Protein AF-W1YSQ4-F1 (afdb_monomer)

Sequence (67 aa):
GADAIYLGGKGFNARAHAANFGIEELAEAIRLAHILDVSVYVTVNILIGDSELKDLEAYLKDLERIG

Solvent-accessible surface area (backbone atoms only — not comparable to full-atom values): 4047 Å² total; per-residue (Å²): 135,74,65,60,48,80,47,50,46,68,56,59,34,80,63,72,85,50,98,43,38,50,72,71,56,44,30,53,50,42,54,57,31,52,76,71,69,22,47,77,44,76,48,75,66,54,92,78,54,84,87,45,50,67,59,49,53,51,51,52,53,52,52,59,73,49,100

Nearest PDB structures (foldseek):
  4u2q-assembly1_C  TM=4.646E-01  e=8.017E-01  Rattus norvegicus
  4u1w-assembly1_C  TM=4.900E-01  e=2.085E+00  Rattus norvegicus
  7s1p-assembly1_A  TM=5.124E-01  e=5.420E+00  Homo sapiens
  7e8h-assembly1_L  TM=3.835E-01  e=8.741E+00  Homo sapiens

InterPro domains:
  IPR001539 Peptidase U32 [PTHR30217] (1-67)
  IPR060007 Peptidase family U32, N-terminal domain [PF01136] (1-67)

Organism: NCBI:txid408170

Secondary structure (DSSP, 8-state):
--SEEEE-BSSS-S-TTS-PBPHHHHHHHHHHHHHTT-EEE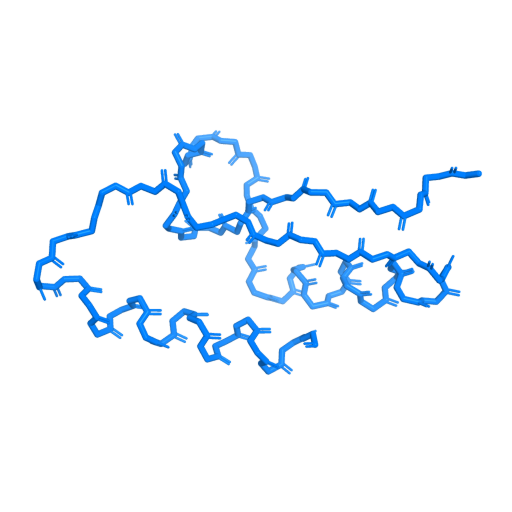E---S---GGGHHHHHHHHHHHHHH-

Radius of gyration: 12.46 Å; Cα contacts (8 Å, |Δi|>4): 71; chains: 1; bounding box: 30×21×34 Å

Mean predicted aligned error: 4.13 Å

Structure (mmCIF, N/CA/C/O backbone):
data_AF-W1YSQ4-F1
#
_entry.id   AF-W1YSQ4-F1
#
loop_
_atom_site.group_PDB
_atom_site.id
_atom_site.type_symbol
_atom_site.label_atom_id
_atom_site.label_alt_id
_atom_site.label_comp_id
_atom_site.label_asym_id
_atom_site.label_entity_id
_atom_site.label_seq_id
_atom_site.pdbx_PDB_ins_code
_atom_site.Cartn_x
_atom_site.Cartn_y
_atom_site.Cartn_z
_atom_site.occupancy
_atom_site.B_iso_or_equiv
_atom_site.auth_seq_id
_atom_site.auth_comp_id
_atom_s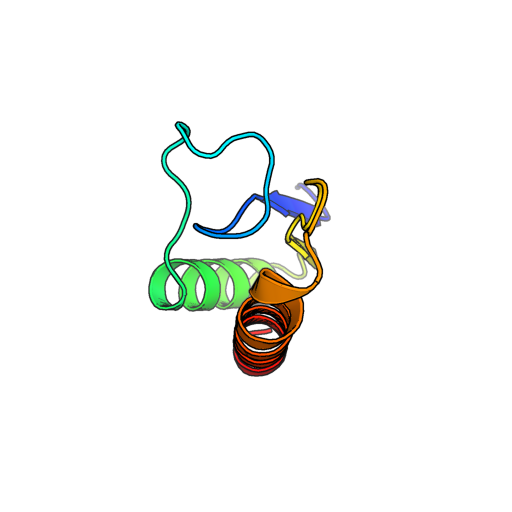ite.auth_asym_id
_atom_site.auth_atom_id
_atom_site.pdbx_PDB_model_num
ATOM 1 N N . GLY A 1 1 ? -18.923 3.558 11.731 1.00 64.31 1 GLY A N 1
ATOM 2 C CA . GLY A 1 1 ? -17.746 4.163 11.076 1.00 64.31 1 GLY A CA 1
ATOM 3 C C . GLY A 1 1 ? -17.522 3.448 9.762 1.00 64.31 1 GLY A C 1
ATOM 4 O O . GLY A 1 1 ? -18.416 2.714 9.367 1.00 64.31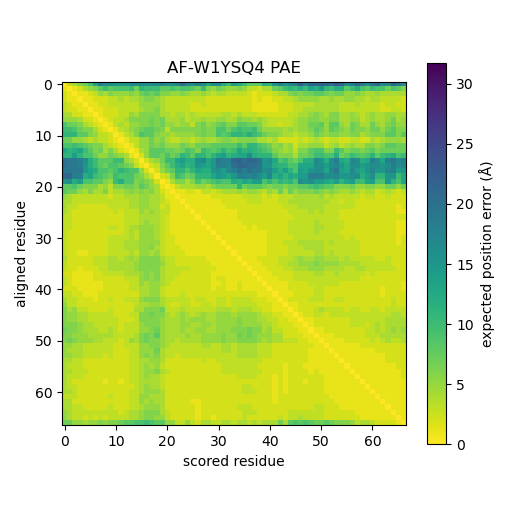 1 GLY A O 1
ATOM 5 N N . ALA A 1 2 ? -16.395 3.667 9.086 1.00 84.00 2 ALA A N 1
ATOM 6 C CA . ALA A 1 2 ? -15.971 2.799 7.985 1.00 84.00 2 ALA A CA 1
ATOM 7 C C . ALA A 1 2 ? -15.225 1.586 8.557 1.00 84.00 2 ALA A C 1
ATOM 9 O O . ALA A 1 2 ? -14.455 1.769 9.492 1.00 84.00 2 ALA A O 1
ATOM 10 N N . ASP A 1 3 ? -15.429 0.398 7.988 1.00 91.94 3 ASP A N 1
ATOM 11 C CA . ASP A 1 3 ? -14.758 -0.841 8.425 1.00 91.94 3 ASP A CA 1
ATOM 12 C C . ASP A 1 3 ? -13.448 -1.098 7.656 1.00 91.94 3 ASP A C 1
ATOM 14 O O . ASP A 1 3 ? -12.624 -1.926 8.043 1.00 91.94 3 ASP A O 1
ATOM 18 N N . ALA A 1 4 ? -13.233 -0.368 6.554 1.00 94.75 4 ALA A N 1
ATOM 19 C CA . ALA A 1 4 ? -12.019 -0.450 5.756 1.00 94.75 4 ALA A CA 1
ATOM 20 C C . ALA A 1 4 ? -11.689 0.852 5.010 1.00 94.75 4 ALA A C 1
ATOM 22 O O . ALA A 1 4 ? -12.574 1.655 4.700 1.00 94.75 4 ALA A O 1
ATOM 23 N N . ILE A 1 5 ? -10.413 1.016 4.657 1.00 91.69 5 ILE A N 1
ATOM 24 C CA . ILE A 1 5 ? -9.877 2.107 3.839 1.00 91.69 5 ILE A CA 1
ATOM 25 C C . ILE A 1 5 ? -9.131 1.512 2.640 1.00 91.69 5 ILE A C 1
ATOM 27 O O . ILE A 1 5 ? -8.340 0.584 2.785 1.00 91.69 5 ILE A O 1
ATOM 31 N N . TYR A 1 6 ? -9.361 2.084 1.456 1.00 90.19 6 TYR A N 1
ATOM 32 C CA . TYR A 1 6 ? -8.673 1.732 0.214 1.00 90.19 6 TYR A CA 1
ATOM 33 C C . TYR A 1 6 ? -7.859 2.926 -0.262 1.00 90.19 6 TYR A C 1
ATOM 35 O O . TYR A 1 6 ? -8.399 4.023 -0.416 1.00 90.19 6 TYR A O 1
ATOM 43 N N . LEU A 1 7 ? -6.570 2.719 -0.505 1.00 87.94 7 LEU A N 1
ATOM 44 C CA . LEU A 1 7 ? -5.653 3.801 -0.843 1.00 87.94 7 LEU A CA 1
ATOM 45 C C . LEU A 1 7 ? -4.541 3.338 -1.791 1.00 87.94 7 LEU A C 1
ATOM 47 O O . LEU A 1 7 ? -4.242 2.150 -1.903 1.00 87.94 7 LEU A O 1
ATOM 51 N N . GLY A 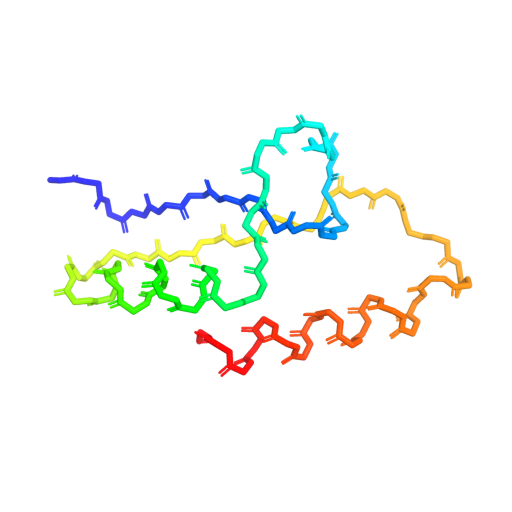1 8 ? -3.950 4.293 -2.506 1.00 84.44 8 GLY A N 1
ATOM 52 C CA . GLY A 1 8 ? -2.792 4.066 -3.369 1.00 84.44 8 GLY A CA 1
ATOM 53 C C . GLY A 1 8 ? -1.516 4.572 -2.702 1.00 84.44 8 GLY A C 1
ATOM 54 O O . GLY A 1 8 ? -1.508 5.665 -2.132 1.00 84.44 8 GLY A O 1
ATOM 55 N N . GLY A 1 9 ? -0.437 3.791 -2.772 1.00 81.44 9 GLY A N 1
ATOM 56 C CA . GLY A 1 9 ? 0.896 4.282 -2.413 1.00 81.44 9 GLY A CA 1
ATOM 57 C C . GLY A 1 9 ? 1.535 5.082 -3.547 1.00 81.44 9 GLY A C 1
ATOM 58 O O . GLY A 1 9 ? 0.916 5.328 -4.574 1.00 81.44 9 GLY A O 1
ATOM 59 N N . LYS A 1 10 ? 2.787 5.519 -3.404 1.00 79.06 10 LYS A N 1
ATOM 60 C CA . LYS A 1 10 ? 3.480 6.247 -4.490 1.00 79.06 10 LYS A CA 1
ATOM 61 C C . LYS A 1 10 ? 3.809 5.390 -5.721 1.00 79.06 10 LYS A C 1
ATOM 63 O O . LYS A 1 10 ? 3.987 5.952 -6.797 1.00 79.06 10 LYS A O 1
ATOM 68 N N . GLY A 1 11 ? 3.876 4.066 -5.577 1.00 82.25 11 GLY A N 1
ATOM 69 C CA . GLY A 1 11 ? 4.213 3.129 -6.653 1.00 82.25 11 GLY A CA 1
ATOM 70 C C . GLY A 1 11 ? 3.025 2.301 -7.147 1.00 82.25 11 GLY A C 1
ATOM 71 O O . GLY A 1 11 ? 2.013 2.165 -6.460 1.00 82.25 11 GLY A O 1
ATOM 72 N N . PHE A 1 12 ? 3.177 1.742 -8.349 1.00 86.75 12 PHE A N 1
ATOM 73 C CA . PHE A 1 12 ? 2.370 0.650 -8.909 1.00 86.75 12 PHE A CA 1
ATOM 74 C C . PHE A 1 12 ? 0.837 0.815 -8.891 1.00 86.75 12 PHE A C 1
ATOM 76 O O . PHE A 1 12 ? 0.101 -0.172 -8.883 1.00 86.75 12 PHE A O 1
ATOM 83 N N . ASN A 1 13 ? 0.328 2.048 -8.946 1.00 81.00 13 ASN A N 1
ATOM 84 C CA . ASN A 1 13 ? -1.104 2.326 -9.064 1.00 81.00 13 ASN A CA 1
ATOM 85 C C . ASN A 1 13 ? -1.413 3.320 -10.188 1.00 81.00 13 ASN A C 1
ATOM 87 O O . ASN A 1 13 ? -0.614 4.193 -10.525 1.00 81.00 13 ASN A O 1
ATOM 91 N N . ALA A 1 14 ? -2.609 3.195 -10.761 1.00 74.69 14 ALA A N 1
ATOM 92 C CA . ALA A 1 14 ? -3.018 3.960 -11.937 1.00 74.69 14 ALA A CA 1
ATOM 93 C C . ALA A 1 14 ? -3.303 5.450 -11.652 1.00 74.69 14 ALA A C 1
ATOM 95 O O . ALA A 1 14 ? -3.448 6.239 -12.584 1.00 74.69 14 ALA A O 1
ATOM 96 N N . ARG A 1 15 ? -3.385 5.864 -10.378 1.00 72.31 15 ARG A N 1
ATOM 97 C CA . ARG A 1 15 ? -3.604 7.261 -9.965 1.00 72.31 15 ARG A CA 1
ATOM 98 C C . ARG A 1 15 ? -2.303 7.903 -9.480 1.00 72.31 15 ARG A C 1
ATOM 100 O O . ARG A 1 15 ? -2.265 8.531 -8.427 1.00 72.31 15 ARG A O 1
ATOM 107 N N . ALA A 1 16 ? -1.254 7.816 -10.295 1.00 59.25 16 ALA A N 1
ATOM 108 C CA . ALA A 1 16 ? 0.075 8.359 -9.995 1.00 59.25 16 ALA A CA 1
ATOM 109 C C . ALA A 1 16 ? 0.113 9.887 -9.736 1.00 59.25 16 ALA A C 1
ATOM 111 O O . ALA A 1 16 ? 1.066 10.379 -9.142 1.00 59.25 16 ALA A O 1
ATOM 112 N N . HIS A 1 17 ? -0.916 10.637 -10.155 1.00 57.44 17 HIS A N 1
ATOM 113 C CA . HIS A 1 17 ? -1.013 12.097 -9.983 1.00 57.44 17 HIS A CA 1
ATOM 114 C C . HIS A 1 17 ? -1.876 12.551 -8.794 1.00 57.44 17 HIS A C 1
ATOM 116 O O . HIS A 1 17 ? -2.006 13.753 -8.565 1.00 57.44 17 HIS A O 1
ATOM 122 N N . ALA A 1 18 ? -2.490 11.627 -8.049 1.00 61.22 18 ALA A N 1
ATOM 123 C CA . ALA A 1 18 ? -3.099 11.967 -6.767 1.00 61.22 18 ALA A CA 1
ATOM 124 C C . ALA A 1 18 ? -1.995 12.146 -5.708 1.00 61.22 18 ALA A C 1
ATOM 126 O O . ALA A 1 18 ? -0.884 11.647 -5.884 1.00 61.22 18 ALA A O 1
ATOM 127 N N . ALA A 1 19 ? -2.279 12.866 -4.619 1.00 59.97 19 ALA A N 1
ATOM 128 C CA . ALA A 1 19 ? -1.379 12.971 -3.470 1.00 59.97 19 ALA A CA 1
ATOM 129 C C . ALA A 1 19 ? -1.220 11.588 -2.807 1.00 59.97 19 ALA A C 1
ATOM 131 O O . ALA A 1 19 ? -1.926 11.253 -1.862 1.00 59.97 19 ALA A O 1
ATOM 132 N N . ASN A 1 20 ? -0.355 10.756 -3.380 1.00 69.31 20 ASN A N 1
ATOM 133 C CA . ASN A 1 20 ? -0.130 9.390 -2.945 1.00 69.31 20 ASN A CA 1
ATOM 134 C C . ASN A 1 20 ? 0.834 9.368 -1.760 1.00 69.31 20 ASN A C 1
ATOM 136 O O . ASN A 1 20 ? 1.853 10.065 -1.756 1.00 69.31 20 ASN A O 1
ATOM 140 N N . PHE A 1 21 ? 0.522 8.519 -0.786 1.00 77.94 21 PHE A N 1
ATOM 141 C CA . PHE A 1 21 ? 1.297 8.378 0.438 1.00 77.94 21 PHE A CA 1
ATOM 142 C C . PHE A 1 21 ? 2.646 7.701 0.159 1.00 77.94 21 PHE A C 1
ATOM 144 O O . PHE A 1 21 ? 2.731 6.683 -0.540 1.00 77.94 21 PHE A O 1
ATOM 151 N N . GLY A 1 22 ? 3.715 8.287 0.697 1.00 87.12 22 GLY A N 1
ATOM 152 C CA . GLY A 1 22 ? 5.005 7.623 0.847 1.00 87.12 22 GLY A CA 1
ATOM 153 C C . GLY A 1 22 ? 4.939 6.490 1.868 1.00 87.12 22 GLY A C 1
ATOM 154 O O . GLY A 1 22 ? 3.934 6.317 2.553 1.00 87.12 22 GLY A O 1
ATOM 155 N N . ILE A 1 23 ? 6.016 5.713 1.979 1.00 89.94 23 ILE A N 1
ATOM 156 C CA . ILE A 1 23 ? 6.017 4.536 2.852 1.00 89.94 23 ILE A CA 1
ATOM 157 C C . ILE A 1 23 ? 5.862 4.904 4.334 1.00 89.94 23 ILE A C 1
ATOM 159 O O . ILE A 1 23 ? 5.124 4.230 5.048 1.00 89.94 23 ILE A O 1
ATOM 163 N N . GLU A 1 24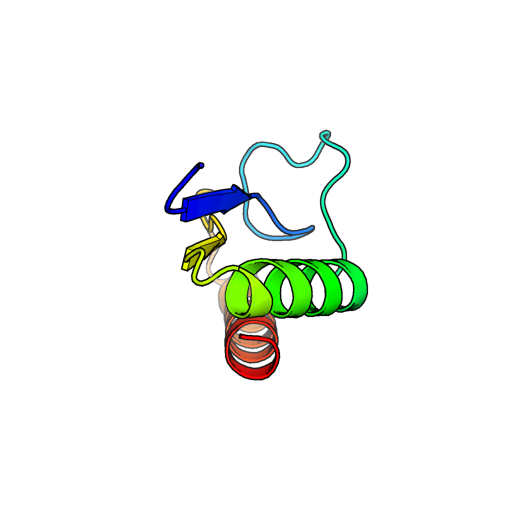 ? 6.470 6.005 4.793 1.00 91.62 24 GLU A N 1
ATOM 164 C CA . GLU A 1 24 ? 6.311 6.444 6.184 1.00 91.62 24 GLU A CA 1
ATOM 165 C C . GLU A 1 24 ? 4.893 6.955 6.466 1.00 91.62 24 GLU A C 1
ATOM 167 O O . GLU A 1 24 ? 4.329 6.686 7.525 1.00 91.62 24 GLU A O 1
ATOM 172 N N . GLU A 1 25 ? 4.290 7.661 5.507 1.00 91.12 25 GLU A N 1
ATOM 173 C CA . GLU A 1 25 ? 2.923 8.171 5.641 1.00 91.12 25 GLU A CA 1
ATOM 174 C C . GLU A 1 25 ? 1.898 7.026 5.622 1.00 91.12 25 GLU A C 1
ATOM 176 O O . GLU A 1 25 ? 0.925 7.057 6.374 1.00 91.12 25 GLU A O 1
ATOM 181 N N . LEU A 1 26 ? 2.142 5.990 4.808 1.00 91.81 26 LEU A N 1
ATOM 182 C CA . LEU A 1 26 ? 1.357 4.756 4.805 1.00 91.81 26 LEU A CA 1
ATOM 183 C C . LEU A 1 26 ? 1.434 4.043 6.153 1.00 91.81 26 LEU A C 1
ATOM 185 O O . LEU A 1 26 ? 0.398 3.656 6.683 1.00 91.81 26 LEU A O 1
ATOM 189 N N . ALA A 1 27 ? 2.634 3.901 6.719 1.00 94.38 27 ALA A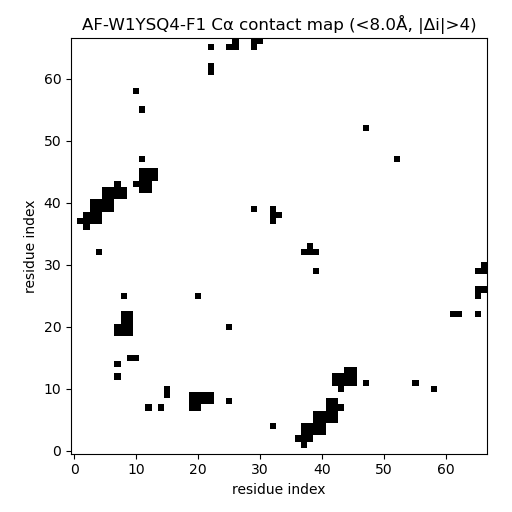 N 1
ATOM 190 C CA . ALA A 1 27 ? 2.826 3.239 8.007 1.00 94.38 27 ALA A CA 1
ATOM 191 C C . ALA A 1 27 ? 2.036 3.940 9.124 1.00 94.38 27 ALA A C 1
ATOM 193 O O . ALA A 1 27 ? 1.366 3.291 9.928 1.00 94.38 27 ALA A O 1
ATOM 194 N N . GLU A 1 28 ? 2.057 5.274 9.141 1.00 94.62 28 GLU A N 1
ATOM 195 C CA . GLU A 1 28 ? 1.281 6.054 10.103 1.00 94.62 28 GLU A CA 1
ATOM 196 C C . GLU A 1 28 ? -0.232 5.916 9.873 1.00 94.62 28 GLU A C 1
ATOM 198 O O . GLU A 1 28 ? -0.986 5.717 10.827 1.00 94.62 28 GLU A O 1
ATOM 203 N N . ALA A 1 29 ? -0.687 5.955 8.617 1.00 92.81 29 ALA A N 1
ATOM 204 C CA . ALA A 1 29 ? -2.096 5.757 8.283 1.00 92.81 29 ALA A CA 1
ATOM 205 C C . ALA A 1 29 ? -2.603 4.364 8.700 1.00 92.81 29 ALA A C 1
ATOM 207 O O . ALA A 1 29 ? -3.684 4.258 9.281 1.00 92.81 29 ALA A O 1
ATOM 208 N N . ILE A 1 30 ? -1.812 3.312 8.458 1.00 94.81 30 ILE A N 1
ATOM 209 C CA . ILE A 1 30 ? -2.117 1.933 8.863 1.00 94.81 30 ILE A CA 1
ATOM 210 C C . ILE A 1 30 ? -2.219 1.837 10.385 1.00 94.81 30 ILE A C 1
ATOM 212 O O . ILE A 1 30 ? -3.213 1.335 10.911 1.00 94.81 30 ILE A O 1
ATOM 216 N N . ARG A 1 31 ? -1.240 2.390 11.110 1.00 95.81 31 ARG A N 1
ATOM 217 C CA . ARG A 1 31 ? -1.241 2.409 12.577 1.00 95.81 31 ARG A CA 1
ATOM 218 C C . ARG A 1 31 ? -2.508 3.061 13.135 1.00 95.81 31 ARG A C 1
ATOM 220 O O . ARG A 1 31 ? -3.112 2.531 14.065 1.00 95.81 31 ARG A O 1
ATOM 227 N N . LEU A 1 32 ? -2.915 4.200 12.576 1.00 95.25 32 LEU A N 1
ATOM 228 C CA . LEU A 1 32 ? -4.124 4.912 12.996 1.00 95.25 32 LEU A CA 1
ATOM 229 C C . LEU A 1 32 ? -5.404 4.129 12.677 1.00 95.25 32 LEU A C 1
ATOM 231 O O . LEU A 1 32 ? -6.305 4.083 13.513 1.00 95.25 32 LEU A O 1
ATOM 235 N N . ALA A 1 33 ? -5.482 3.500 11.503 1.00 95.38 33 ALA A N 1
ATOM 236 C CA . ALA A 1 33 ? -6.628 2.684 11.109 1.00 95.38 33 ALA A CA 1
ATOM 237 C C . ALA A 1 33 ? -6.794 1.455 12.018 1.00 95.38 33 ALA A C 1
ATOM 239 O O . ALA A 1 33 ? -7.892 1.202 12.511 1.00 95.38 33 ALA A O 1
ATOM 240 N N . HIS A 1 34 ? -5.702 0.752 12.331 1.00 95.06 34 HIS A N 1
ATOM 241 C CA . HIS A 1 34 ? -5.739 -0.435 13.190 1.00 95.06 34 HIS A CA 1
ATOM 242 C C . HIS A 1 34 ? -6.135 -0.120 14.643 1.00 95.06 34 HIS A C 1
ATOM 244 O O . HIS A 1 34 ? -6.801 -0.933 15.276 1.00 95.06 34 HIS A O 1
ATOM 250 N N . ILE A 1 35 ? -5.813 1.071 15.172 1.00 96.25 35 ILE A N 1
ATOM 251 C CA . ILE A 1 35 ? -6.316 1.524 16.489 1.00 96.25 35 ILE A CA 1
ATOM 252 C C . ILE A 1 35 ? -7.852 1.608 16.506 1.00 96.25 35 ILE A C 1
ATOM 254 O O . ILE A 1 35 ? -8.472 1.436 17.555 1.00 96.25 35 ILE A O 1
ATOM 258 N N . LEU A 1 36 ? -8.460 1.882 15.352 1.00 95.94 36 LEU A N 1
ATOM 259 C CA . LEU A 1 36 ? -9.904 2.000 15.175 1.00 95.94 36 LEU A CA 1
ATOM 260 C C . LEU A 1 36 ? -10.561 0.693 14.695 1.00 95.94 36 LEU A C 1
ATOM 262 O O . LEU A 1 36 ? -11.747 0.724 14.374 1.00 95.94 36 LEU A O 1
ATOM 266 N N . ASP A 1 37 ? -9.817 -0.420 14.650 1.00 95.69 37 ASP A N 1
ATOM 267 C CA . ASP A 1 37 ? -10.258 -1.720 14.109 1.00 95.69 37 ASP A CA 1
ATOM 268 C C . ASP A 1 37 ? -10.708 -1.641 12.634 1.00 95.69 37 ASP A C 1
ATOM 270 O O . ASP A 1 37 ? -11.631 -2.318 12.188 1.00 95.69 37 ASP A O 1
ATOM 274 N N . VAL A 1 38 ? -10.055 -0.763 11.863 1.00 97.56 38 VAL A N 1
ATOM 275 C CA . VAL A 1 38 ? -10.345 -0.517 10.445 1.00 97.56 38 VAL A CA 1
ATOM 276 C C . VAL A 1 38 ? -9.278 -1.175 9.578 1.00 97.56 38 VAL A C 1
ATOM 278 O O . VAL A 1 38 ? -8.088 -0.903 9.733 1.00 97.56 38 VAL A O 1
ATOM 281 N N . SER A 1 39 ? -9.700 -2.000 8.620 1.00 95.69 39 SER A N 1
ATOM 282 C CA . SER A 1 39 ? -8.790 -2.668 7.679 1.00 95.69 39 SER A CA 1
ATOM 283 C C . SER A 1 39 ? -8.221 -1.700 6.637 1.00 95.69 39 SER A C 1
ATOM 285 O O . SER A 1 39 ? -8.913 -0.786 6.188 1.00 95.69 39 SER A O 1
ATOM 287 N N . VAL A 1 40 ? -6.986 -1.918 6.183 1.00 94.69 40 VAL A N 1
ATOM 288 C CA . VAL A 1 40 ? -6.356 -1.092 5.139 1.00 94.69 40 VAL A CA 1
ATOM 289 C C . VAL A 1 40 ? -5.982 -1.938 3.928 1.00 94.69 40 VAL A C 1
ATOM 291 O O . VAL A 1 40 ? -5.328 -2.968 4.053 1.00 94.69 40 VAL A O 1
ATOM 294 N N . TYR A 1 41 ? -6.371 -1.475 2.740 1.00 93.81 41 TYR A N 1
ATOM 295 C CA . TYR A 1 41 ? -6.067 -2.111 1.462 1.00 93.81 41 TYR A CA 1
ATOM 296 C C . TYR A 1 41 ? -5.282 -1.156 0.562 1.00 93.81 41 TYR A C 1
ATOM 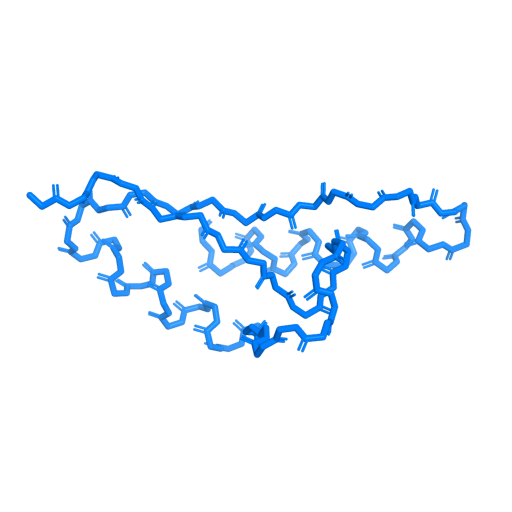298 O O . TYR A 1 41 ? -5.771 -0.083 0.193 1.00 93.81 41 TYR A O 1
ATOM 306 N N . VAL A 1 42 ? -4.074 -1.570 0.175 1.00 92.19 42 VAL A N 1
ATOM 307 C CA . VAL A 1 42 ? -3.207 -0.814 -0.738 1.00 92.19 42 VAL A CA 1
ATOM 308 C C . VAL A 1 42 ? -3.328 -1.374 -2.151 1.00 92.19 42 VAL A C 1
ATOM 310 O O . VAL A 1 42 ? -3.155 -2.570 -2.377 1.00 92.19 42 VAL A O 1
ATOM 313 N N . THR A 1 43 ? -3.640 -0.518 -3.123 1.00 91.00 43 THR A N 1
ATOM 314 C CA . THR A 1 43 ? -3.838 -0.953 -4.511 1.00 91.00 43 THR A CA 1
ATOM 315 C C . THR A 1 43 ? -2.525 -1.060 -5.281 1.00 91.00 43 THR A C 1
ATOM 317 O O . THR A 1 43 ? -1.781 -0.084 -5.362 1.00 91.00 43 THR A O 1
ATOM 320 N N . VAL A 1 44 ? -2.330 -2.197 -5.951 1.00 91.81 44 VAL A N 1
ATOM 321 C CA . VAL A 1 44 ? -1.296 -2.433 -6.969 1.00 91.81 44 VAL A CA 1
ATOM 322 C C . VAL A 1 44 ? -2.023 -2.809 -8.262 1.00 91.81 44 VAL A C 1
ATOM 324 O O . VAL A 1 44 ? -2.491 -3.936 -8.399 1.00 91.81 44 VAL A O 1
ATOM 327 N N . ASN A 1 45 ? -2.255 -1.848 -9.159 1.00 90.94 45 ASN A 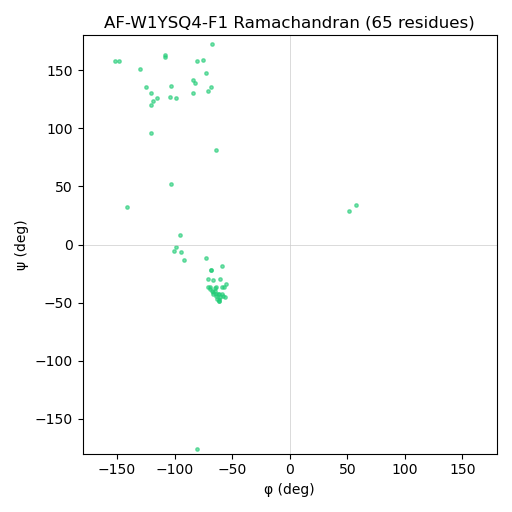N 1
ATOM 328 C CA . ASN A 1 45 ? -3.229 -2.001 -10.253 1.00 90.94 45 ASN A CA 1
ATOM 329 C C . ASN A 1 45 ? -2.804 -1.398 -11.602 1.00 90.94 45 ASN A C 1
ATOM 331 O O . ASN A 1 45 ? -3.653 -0.946 -12.373 1.00 90.94 45 ASN A O 1
ATOM 335 N N . ILE A 1 46 ? -1.505 -1.402 -11.897 1.00 90.19 46 ILE A N 1
ATOM 336 C CA . ILE A 1 46 ? -0.978 -1.080 -13.232 1.00 90.19 46 ILE A CA 1
ATOM 337 C C . ILE A 1 46 ? -0.439 -2.329 -13.924 1.00 90.19 46 ILE A C 1
ATOM 339 O O . ILE A 1 46 ? -0.181 -3.344 -13.281 1.00 90.19 46 ILE A O 1
ATOM 343 N N . LEU A 1 47 ? -0.260 -2.243 -15.243 1.00 92.00 47 LEU A N 1
ATOM 344 C CA . LEU A 1 47 ? 0.540 -3.220 -15.976 1.00 92.00 47 LEU A CA 1
ATOM 345 C C . LEU A 1 47 ? 2.006 -3.060 -15.565 1.00 92.00 47 LEU A C 1
ATOM 347 O O . LEU A 1 47 ? 2.489 -1.934 -15.477 1.00 92.00 47 LEU A O 1
ATOM 351 N N . ILE A 1 48 ? 2.679 -4.180 -15.316 1.00 92.12 48 ILE A N 1
ATOM 352 C CA . ILE A 1 48 ? 4.053 -4.223 -14.811 1.00 92.12 48 ILE A CA 1
ATOM 353 C C . ILE A 1 48 ? 4.906 -4.930 -15.855 1.00 92.12 48 ILE A C 1
ATOM 355 O O . ILE A 1 48 ? 4.582 -6.050 -16.255 1.00 92.12 48 ILE A O 1
ATOM 359 N N . GLY A 1 49 ? 5.962 -4.269 -16.321 1.00 94.19 49 GLY A N 1
ATOM 360 C CA . GLY A 1 49 ? 6.929 -4.866 -17.233 1.00 94.19 49 GLY A CA 1
ATOM 361 C C . GLY A 1 49 ? 7.953 -5.740 -16.508 1.00 94.19 49 GLY A C 1
ATOM 362 O O . GLY A 1 49 ? 8.238 -5.547 -15.327 1.00 94.19 49 GLY A O 1
ATOM 363 N N . ASP A 1 50 ? 8.583 -6.664 -17.237 1.00 96.00 50 ASP A N 1
ATOM 364 C CA . ASP A 1 50 ? 9.592 -7.585 -16.688 1.00 96.00 50 ASP A CA 1
ATOM 365 C C . ASP A 1 50 ? 10.754 -6.859 -15.986 1.00 96.00 50 ASP A C 1
ATOM 367 O O . ASP A 1 50 ? 11.281 -7.332 -14.978 1.00 96.00 50 ASP A O 1
ATOM 371 N N . SER A 1 51 ? 11.143 -5.682 -16.488 1.00 96.06 51 SER A N 1
ATOM 372 C CA . SER A 1 51 ? 12.196 -4.850 -15.892 1.00 96.06 51 SER A CA 1
ATOM 373 C C . SER A 1 51 ? 11.813 -4.243 -14.540 1.00 96.06 51 SER A C 1
ATOM 375 O O . SER A 1 51 ? 12.702 -3.898 -13.769 1.00 96.06 51 SER A O 1
ATOM 377 N N . GLU A 1 52 ? 10.518 -4.120 -14.249 1.00 94.69 52 GLU A N 1
ATOM 378 C CA . GLU A 1 52 ? 9.980 -3.492 -13.035 1.00 94.69 52 GLU A CA 1
ATOM 379 C C . GLU A 1 52 ? 9.686 -4.520 -11.931 1.00 94.69 52 GLU A C 1
ATOM 381 O O . GLU A 1 52 ? 9.374 -4.144 -10.804 1.00 94.69 52 GLU A O 1
ATOM 386 N N . LEU A 1 53 ? 9.811 -5.825 -12.211 1.00 95.44 53 LEU A N 1
ATOM 387 C CA . LEU A 1 53 ? 9.490 -6.890 -11.250 1.00 95.44 53 LEU A CA 1
ATOM 388 C C . LEU A 1 53 ? 10.314 -6.806 -9.959 1.00 95.44 53 LEU A C 1
ATOM 390 O O . LEU A 1 53 ? 9.789 -7.078 -8.882 1.00 95.44 53 LEU A O 1
ATOM 394 N N . LYS A 1 54 ? 11.588 -6.407 -10.052 1.00 96.38 54 LYS A N 1
ATOM 395 C CA . LYS A 1 54 ? 12.444 -6.226 -8.867 1.00 96.38 54 LYS A CA 1
ATOM 396 C C . LYS A 1 54 ? 11.978 -5.062 -7.998 1.00 96.38 54 LYS A C 1
ATOM 398 O O . LYS A 1 54 ? 11.980 -5.176 -6.775 1.00 96.38 54 LYS A O 1
ATOM 403 N N . ASP A 1 55 ? 11.559 -3.971 -8.629 1.00 94.12 55 ASP A N 1
ATOM 404 C CA . ASP A 1 55 ? 11.061 -2.788 -7.928 1.00 94.12 55 ASP A CA 1
ATOM 405 C C . ASP A 1 55 ? 9.688 -3.069 -7.306 1.00 94.12 55 ASP A C 1
ATOM 407 O O . ASP A 1 55 ? 9.421 -2.649 -6.180 1.00 94.12 55 ASP A O 1
ATOM 411 N N . LEU A 1 56 ? 8.843 -3.849 -7.992 1.00 94.44 56 LEU A N 1
ATOM 412 C CA . LEU A 1 56 ? 7.586 -4.345 -7.440 1.00 94.44 56 LEU A CA 1
ATOM 413 C C . LEU A 1 56 ? 7.836 -5.220 -6.211 1.00 94.44 56 LEU A C 1
ATOM 415 O O . LEU A 1 56 ? 7.187 -5.026 -5.189 1.00 94.44 56 LEU A O 1
ATOM 419 N N . GLU A 1 57 ? 8.760 -6.179 -6.293 1.00 95.81 57 GLU A N 1
ATOM 420 C CA . GLU A 1 57 ? 9.089 -7.056 -5.167 1.00 95.81 57 GLU A CA 1
ATOM 421 C C . GLU A 1 57 ? 9.556 -6.244 -3.952 1.00 95.81 57 GLU A C 1
ATOM 423 O O . GLU A 1 57 ? 9.103 -6.490 -2.834 1.00 95.81 57 GLU A O 1
ATOM 428 N N . ALA A 1 58 ? 10.425 -5.252 -4.166 1.00 95.25 58 ALA A N 1
ATOM 429 C CA . ALA A 1 58 ? 10.862 -4.345 -3.110 1.00 95.25 58 ALA A CA 1
ATOM 430 C C . ALA A 1 58 ? 9.683 -3.564 -2.510 1.00 95.25 58 ALA A C 1
ATOM 432 O O . ALA A 1 58 ? 9.535 -3.518 -1.291 1.00 95.25 58 ALA A O 1
ATOM 433 N N . TYR A 1 59 ? 8.801 -3.027 -3.356 1.00 93.81 59 TYR A N 1
ATOM 434 C CA . TYR A 1 59 ? 7.616 -2.298 -2.913 1.00 93.81 59 TYR A CA 1
ATOM 435 C C . TYR A 1 59 ? 6.652 -3.172 -2.098 1.00 93.81 59 TYR A C 1
ATOM 437 O O . TYR A 1 59 ? 6.160 -2.740 -1.058 1.00 93.81 59 TYR A O 1
ATOM 445 N N . LEU A 1 60 ? 6.407 -4.415 -2.519 1.00 94.19 60 LEU A N 1
ATOM 446 C CA . LEU A 1 60 ? 5.548 -5.348 -1.785 1.00 94.19 60 LEU A CA 1
ATOM 447 C C . LEU A 1 60 ? 6.138 -5.716 -0.417 1.00 94.19 60 LEU A C 1
ATOM 449 O O . LEU A 1 60 ? 5.397 -5.762 0.561 1.00 94.19 60 LEU A O 1
ATOM 453 N N . LYS A 1 61 ? 7.460 -5.912 -0.327 1.00 96.06 61 LYS A N 1
ATOM 454 C CA . LYS A 1 61 ? 8.155 -6.137 0.956 1.00 96.06 61 LYS A CA 1
ATOM 455 C C . LYS A 1 61 ? 8.074 -4.925 1.877 1.00 96.06 61 LYS A C 1
ATOM 457 O O . LYS A 1 61 ? 7.960 -5.073 3.090 1.00 96.06 61 LYS A O 1
ATOM 462 N N . ASP A 1 62 ? 8.132 -3.723 1.312 1.00 94.38 62 ASP A N 1
ATOM 463 C CA . ASP A 1 62 ? 7.928 -2.503 2.081 1.00 94.38 62 ASP A CA 1
ATOM 464 C C . ASP A 1 62 ?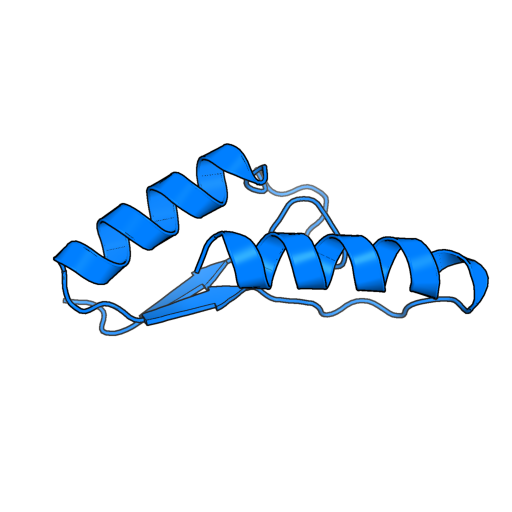 6.507 -2.424 2.646 1.00 94.38 62 ASP A C 1
ATOM 466 O O . ASP A 1 62 ? 6.364 -2.095 3.821 1.00 94.38 62 ASP A O 1
ATOM 470 N N . LEU A 1 63 ? 5.483 -2.776 1.858 1.00 93.69 63 LEU A N 1
ATOM 471 C CA . LEU A 1 63 ? 4.094 -2.840 2.328 1.00 93.69 63 LEU A CA 1
ATOM 472 C C . LEU A 1 63 ? 3.897 -3.893 3.428 1.00 93.69 63 LEU A C 1
ATOM 474 O O . LEU A 1 63 ? 3.311 -3.573 4.455 1.00 93.69 63 LEU A O 1
ATOM 478 N N . GLU A 1 64 ? 4.429 -5.106 3.246 1.00 94.44 64 GLU A N 1
ATOM 479 C CA . GLU A 1 64 ? 4.392 -6.188 4.247 1.00 94.44 64 GLU A CA 1
ATOM 480 C C . GLU A 1 64 ? 5.029 -5.764 5.579 1.00 94.44 64 GLU A C 1
ATOM 482 O O . GLU A 1 64 ? 4.569 -6.129 6.655 1.00 94.44 64 GLU A O 1
ATOM 487 N N . ARG A 1 65 ? 6.094 -4.959 5.528 1.00 95.69 65 ARG A N 1
ATOM 488 C CA . ARG A 1 65 ? 6.797 -4.492 6.727 1.00 95.69 65 ARG A CA 1
ATOM 489 C C . ARG A 1 65 ? 5.994 -3.478 7.548 1.00 95.69 65 ARG A C 1
ATOM 491 O O . ARG A 1 65 ? 6.233 -3.374 8.751 1.00 95.69 65 ARG A O 1
ATOM 498 N N . ILE A 1 66 ? 5.132 -2.682 6.914 1.00 93.69 66 ILE A N 1
ATOM 499 C CA . ILE A 1 66 ? 4.434 -1.561 7.568 1.00 93.69 66 ILE A CA 1
ATOM 500 C C . ILE A 1 66 ? 2.985 -1.863 7.963 1.00 93.69 66 ILE A C 1
ATOM 502 O O . ILE A 1 66 ? 2.357 -1.010 8.593 1.00 93.69 66 ILE A O 1
ATOM 506 N N . GLY A 1 67 ? 2.458 -3.030 7.589 1.00 81.38 67 GLY A N 1
ATOM 507 C CA . GLY A 1 67 ? 1.092 -3.450 7.895 1.00 81.38 67 GLY A CA 1
ATOM 508 C C . GLY A 1 67 ? 1.012 -4.901 8.308 1.00 81.38 67 GLY A C 1
ATOM 509 O O . GLY A 1 67 ? 1.045 -5.752 7.396 1.00 81.38 67 GLY A O 1
#

pLDDT: mean 88.67, std 10.09, range [57.44, 97.56]

Foldseek 3Di:
DAQEDEFEACDQDPPNVPPHHYLVRVLVVCVVCVVVNHYYHYDRDDDADPVCVVVVVVVVVSVVVSD